Protein AF-A0A318K8R7-F1 (afdb_monomer)

Sequence (83 aa):
MAEYYKGRRISTREEDGLPPLTEEEIAETLATVAEFNARRNAVPPEKRIHLSSRFGDDDFNDEDVPRNPDGSRKDRNPTQEGD

Solvent-accessible surface area (backbone atoms only — not comparable to full-atom values): 5580 Å² total; per-residue (Å²): 128,78,45,66,60,91,89,38,82,49,68,54,57,69,81,68,74,45,80,80,81,52,72,65,61,49,50,52,52,52,49,54,52,49,53,51,49,52,58,57,66,72,44,55,75,95,70,50,87,69,62,51,67,84,68,58,52,42,79,80,62,66,89,78,73,73,53,46,99,85,70,48,72,62,74,95,64,80,76,80,85,77,132

Foldseek 3Di:
DFDAQLNDTDDDCVRVVHDDDDPVRVVVVVVVVVVVVVVQVPQDPVRRDDPPCVGHPVVSPPSDQDADPVRHGPDPDDDPDDD

Secondary structure (DSSP, 8-state):
--EEETTEEE--TTTTTPPPPPHHHHHHHHHHHHHHHHHHHHS-GGGS-PPPHHHHTHHHH----PBPTTSPBPPS-------

Structure (mmCIF, N/CA/C/O backbone):
data_AF-A0A318K8R7-F1
#
_entry.id   AF-A0A318K8R7-F1
#
loop_
_atom_site.group_PDB
_atom_site.id
_atom_site.type_symbol
_atom_site.label_atom_id
_atom_site.label_alt_id
_atom_site.label_comp_id
_atom_site.label_asym_id
_atom_site.label_entity_id
_atom_site.label_seq_id
_atom_site.pdbx_PDB_ins_code
_atom_site.Cartn_x
_atom_site.Cartn_y
_atom_site.Cartn_z
_atom_site.occupancy
_atom_site.B_iso_or_equiv
_atom_site.auth_seq_id
_atom_site.auth_comp_id
_atom_site.auth_asym_id
_atom_site.auth_atom_id
_atom_site.pdbx_PDB_model_num
ATOM 1 N N . MET A 1 1 ? 0.454 -3.437 23.310 1.00 55.66 1 MET A N 1
ATOM 2 C CA . MET A 1 1 ? 1.433 -2.412 23.755 1.00 55.66 1 MET A CA 1
ATOM 3 C C . MET A 1 1 ? 2.027 -1.931 22.461 1.00 55.66 1 MET A C 1
ATOM 5 O O . MET A 1 1 ? 2.672 -2.743 21.817 1.00 55.66 1 MET A O 1
ATOM 9 N N . ALA A 1 2 ? 1.718 -0.707 22.034 1.00 62.47 2 ALA A N 1
ATOM 10 C CA . ALA A 1 2 ? 2.082 -0.277 20.690 1.00 62.47 2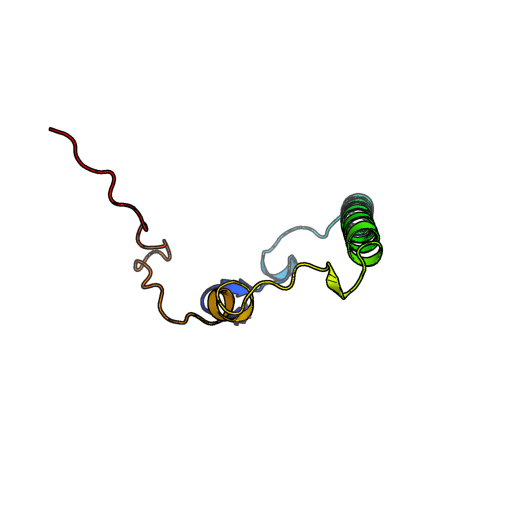 ALA A CA 1
ATOM 11 C C . ALA A 1 2 ? 3.604 -0.348 20.509 1.00 62.47 2 ALA A C 1
ATOM 13 O O . ALA A 1 2 ? 4.355 0.208 21.316 1.00 62.47 2 ALA A O 1
ATOM 14 N N . GLU A 1 3 ? 4.046 -1.064 19.481 1.00 73.56 3 GLU A N 1
ATOM 15 C CA . GLU A 1 3 ? 5.462 -1.187 19.171 1.00 73.56 3 GLU A CA 1
ATOM 16 C C . GLU A 1 3 ? 5.906 0.064 18.421 1.00 73.56 3 GLU A C 1
ATOM 18 O O . GLU A 1 3 ? 5.261 0.523 17.479 1.00 73.56 3 GLU A O 1
ATOM 23 N N . TYR A 1 4 ? 7.012 0.659 18.857 1.00 72.75 4 TYR A N 1
ATOM 24 C CA . TYR A 1 4 ? 7.579 1.826 18.198 1.00 72.75 4 TYR A CA 1
ATOM 25 C C . TYR A 1 4 ? 8.821 1.399 17.428 1.00 72.75 4 TYR A C 1
ATOM 27 O O . TYR A 1 4 ? 9.815 0.987 18.020 1.00 72.75 4 TYR A O 1
ATOM 35 N N . TYR A 1 5 ? 8.785 1.541 16.105 1.00 69.06 5 TYR A N 1
ATOM 36 C CA . TYR A 1 5 ? 9.950 1.345 15.250 1.00 69.06 5 TYR A CA 1
ATOM 37 C C . TYR A 1 5 ? 10.454 2.706 14.779 1.00 69.06 5 TYR A C 1
ATOM 39 O O . TYR A 1 5 ? 9.786 3.399 14.007 1.00 69.06 5 TYR A O 1
ATOM 47 N N . LYS A 1 6 ? 11.628 3.116 15.272 1.00 72.25 6 LYS A N 1
ATOM 48 C CA . LYS A 1 6 ? 12.288 4.387 14.912 1.00 72.25 6 LYS A CA 1
ATOM 49 C C . LYS A 1 6 ? 11.367 5.601 15.056 1.00 72.25 6 LYS A C 1
ATOM 51 O O . LYS A 1 6 ? 11.133 6.374 14.125 1.00 72.25 6 LYS A O 1
ATOM 56 N N . GLY A 1 7 ? 10.750 5.698 16.234 1.00 76.00 7 GLY A N 1
ATOM 57 C CA . GLY A 1 7 ? 9.808 6.761 16.586 1.00 76.00 7 GLY A CA 1
ATOM 58 C C . GLY A 1 7 ? 8.470 6.720 15.837 1.00 76.00 7 GLY A C 1
ATOM 59 O O . GLY A 1 7 ? 7.658 7.625 16.019 1.00 76.00 7 GLY A O 1
ATOM 60 N N . ARG A 1 8 ? 8.211 5.705 14.999 1.00 73.88 8 ARG A N 1
ATOM 61 C CA . ARG A 1 8 ? 6.905 5.474 14.367 1.00 73.88 8 ARG A CA 1
ATOM 62 C C . ARG A 1 8 ? 6.139 4.420 15.153 1.00 73.88 8 ARG A C 1
ATOM 64 O O . ARG A 1 8 ? 6.653 3.328 15.372 1.00 73.88 8 ARG A O 1
ATOM 71 N N . ARG A 1 9 ? 4.915 4.759 15.558 1.00 80.62 9 ARG A N 1
ATOM 72 C CA . ARG A 1 9 ? 3.978 3.808 16.155 1.00 80.62 9 ARG A CA 1
ATOM 73 C C . ARG A 1 9 ? 3.551 2.813 15.079 1.00 80.62 9 ARG A C 1
ATOM 75 O O . ARG A 1 9 ? 3.033 3.220 14.042 1.00 80.62 9 ARG A O 1
ATOM 82 N N . ILE A 1 10 ? 3.795 1.539 15.337 1.00 82.75 10 ILE A N 1
ATOM 83 C CA . ILE A 1 10 ? 3.250 0.417 14.591 1.00 82.75 10 ILE A CA 1
ATOM 84 C C . ILE A 1 10 ? 2.184 -0.189 15.495 1.00 82.75 10 ILE A C 1
ATOM 86 O O . ILE A 1 10 ? 2.474 -0.683 16.583 1.00 82.75 10 ILE A O 1
ATOM 90 N N . SER A 1 11 ? 0.938 -0.080 15.060 1.00 82.31 11 SER A N 1
ATOM 91 C CA . SER A 1 11 ? -0.217 -0.606 15.772 1.00 82.31 11 SER A CA 1
ATOM 92 C C . SER A 1 11 ? -1.106 -1.374 14.819 1.00 82.31 11 SER A C 1
ATOM 94 O O . SER A 1 11 ? -1.163 -1.115 13.613 1.00 82.31 11 SER A O 1
ATOM 96 N N . THR A 1 12 ? -1.803 -2.346 15.385 1.00 86.50 12 THR A N 1
ATOM 97 C CA . THR A 1 12 ? -2.942 -2.955 14.713 1.00 86.50 12 THR A CA 1
ATOM 98 C C . THR A 1 12 ? -4.138 -2.009 14.753 1.00 86.50 12 THR A C 1
ATOM 100 O O . THR A 1 12 ? -4.259 -1.141 15.617 1.00 86.50 12 THR A O 1
ATOM 103 N N . ARG A 1 13 ? -5.076 -2.213 13.828 1.00 87.25 13 ARG A N 1
ATOM 104 C CA . ARG A 1 13 ? -6.329 -1.455 13.780 1.00 87.25 13 ARG A CA 1
ATOM 105 C C . ARG A 1 13 ? -7.146 -1.593 15.078 1.00 87.25 13 ARG A C 1
ATOM 107 O O . ARG A 1 13 ? -7.760 -0.626 15.518 1.00 87.25 13 ARG A O 1
ATOM 114 N N . GLU A 1 14 ? -7.085 -2.767 15.710 1.00 85.88 14 GLU A N 1
ATOM 115 C CA . GLU A 1 14 ? -7.697 -3.045 17.016 1.00 85.88 14 GLU A CA 1
ATOM 116 C C . GLU A 1 14 ? -7.067 -2.207 18.139 1.00 85.88 14 GLU A C 1
ATOM 118 O O . GLU A 1 14 ? -7.786 -1.620 18.947 1.00 85.88 14 GLU A O 1
ATOM 123 N N . GLU A 1 15 ? -5.735 -2.083 18.167 1.00 86.62 15 GLU A N 1
ATOM 124 C CA . GLU A 1 15 ? -5.017 -1.254 19.150 1.00 86.62 15 GLU A CA 1
ATOM 125 C C . GLU A 1 15 ? -5.304 0.248 19.006 1.00 86.62 15 GLU A C 1
ATOM 127 O O . GLU A 1 15 ? -5.143 1.003 19.968 1.00 86.62 15 GLU A O 1
ATOM 132 N N . ASP A 1 16 ? -5.742 0.679 17.824 1.00 86.44 16 ASP A N 1
ATOM 133 C CA . ASP A 1 16 ? -6.159 2.056 17.552 1.00 86.44 16 ASP A CA 1
ATOM 134 C C . ASP A 1 16 ? -7.669 2.275 17.762 1.00 86.44 16 ASP A C 1
ATOM 136 O O . ASP A 1 16 ? -8.175 3.371 17.522 1.00 86.44 16 ASP A O 1
ATOM 140 N N . GLY A 1 17 ? -8.397 1.256 18.237 1.00 89.75 17 GLY A N 1
ATOM 141 C CA . GLY A 1 17 ? -9.835 1.337 18.511 1.00 89.75 17 GLY A CA 1
ATOM 142 C C . GLY A 1 17 ? -10.690 1.518 17.255 1.00 89.75 17 GLY A C 1
ATOM 143 O O . GLY A 1 17 ? -11.818 2.006 17.334 1.00 89.75 17 GLY A O 1
ATOM 144 N N . LEU A 1 18 ? -10.153 1.158 16.091 1.00 89.25 18 LEU A N 1
ATOM 145 C CA . LEU A 1 18 ? -10.828 1.289 14.808 1.00 89.25 18 LEU A CA 1
ATOM 146 C C . LEU A 1 18 ? -11.645 0.017 14.503 1.00 89.25 18 LEU A C 1
ATOM 148 O O . LEU A 1 18 ? -11.194 -1.091 14.798 1.00 89.25 18 LEU A O 1
ATOM 152 N N . PRO A 1 19 ? -12.833 0.144 13.880 1.00 91.12 19 PRO A N 1
ATOM 153 C CA . PRO A 1 19 ? -13.675 -1.008 13.545 1.00 91.12 19 PRO A CA 1
ATOM 154 C C . PRO A 1 19 ? -12.984 -1.883 12.498 1.00 91.12 19 PRO A C 1
ATOM 156 O O . PRO A 1 19 ? -12.323 -1.310 11.640 1.00 91.12 19 PRO A O 1
ATOM 159 N N . PRO A 1 20 ? -13.134 -3.218 12.489 1.00 91.81 20 PRO A N 1
ATOM 160 C CA . PRO A 1 20 ? -12.498 -4.075 11.485 1.00 91.81 20 PRO A CA 1
ATOM 161 C C . PRO A 1 20 ? -12.850 -3.637 10.056 1.00 91.81 20 PRO A C 1
ATOM 163 O O . PRO A 1 20 ? -13.909 -3.055 9.823 1.00 91.81 20 PRO A O 1
ATOM 166 N N . LEU A 1 21 ? -11.943 -3.895 9.111 1.00 91.00 21 LEU A N 1
ATOM 167 C CA . LEU A 1 21 ? -12.215 -3.644 7.696 1.00 91.00 21 LEU A CA 1
ATOM 168 C C . LEU A 1 21 ? -13.313 -4.587 7.201 1.00 91.00 21 LEU A C 1
ATOM 170 O O . LEU A 1 21 ? -13.393 -5.744 7.619 1.00 91.00 21 LEU A O 1
ATOM 174 N N . THR A 1 22 ? -14.133 -4.083 6.292 1.00 95.00 22 THR A N 1
ATOM 175 C CA . THR A 1 22 ? -15.118 -4.876 5.561 1.00 95.00 22 THR A CA 1
ATOM 176 C C . THR A 1 22 ? -14.438 -5.774 4.527 1.00 95.00 22 THR A C 1
ATOM 178 O O . THR A 1 22 ? -13.309 -5.527 4.096 1.00 95.00 22 THR A O 1
ATOM 181 N N . GLU A 1 23 ? -15.134 -6.826 4.095 1.00 95.25 23 GLU A N 1
ATOM 182 C CA . GLU A 1 23 ? -14.635 -7.721 3.044 1.00 95.25 23 GLU A CA 1
ATOM 183 C C . GLU A 1 23 ? -14.380 -6.978 1.723 1.00 95.25 23 GLU A C 1
ATOM 185 O O . GLU A 1 23 ? -13.416 -7.287 1.023 1.00 95.25 23 GLU A O 1
ATOM 190 N N . GLU A 1 24 ? -15.192 -5.963 1.414 1.00 94.81 24 GLU A N 1
ATOM 191 C CA . GLU A 1 24 ? -15.031 -5.119 0.225 1.00 94.81 24 GLU A CA 1
ATOM 192 C C . GLU A 1 24 ? -13.748 -4.276 0.293 1.00 94.81 24 GLU A C 1
ATOM 194 O O . GLU A 1 24 ? -12.953 -4.304 -0.646 1.00 94.81 24 GLU A O 1
ATOM 199 N N . GLU A 1 25 ? -13.481 -3.607 1.421 1.00 92.94 25 GLU A N 1
ATOM 200 C CA . GLU A 1 25 ? -12.255 -2.813 1.624 1.00 92.94 25 GLU A CA 1
ATOM 201 C C . GLU A 1 25 ? -10.989 -3.682 1.554 1.00 92.94 25 GLU A C 1
ATOM 203 O O . GLU A 1 25 ? -9.954 -3.279 1.008 1.00 92.94 25 GLU A O 1
ATOM 208 N N . ILE A 1 26 ? -11.063 -4.904 2.088 1.00 94.25 26 ILE A N 1
ATOM 209 C CA . ILE A 1 26 ? -9.972 -5.878 2.000 1.00 94.25 26 ILE A CA 1
ATOM 210 C C . ILE A 1 26 ? -9.766 -6.298 0.542 1.00 94.25 26 ILE A C 1
ATOM 212 O O . ILE A 1 26 ? -8.631 -6.292 0.061 1.00 94.25 26 ILE A O 1
ATOM 216 N N . ALA A 1 27 ? -10.839 -6.634 -0.177 1.00 94.44 27 ALA A N 1
ATOM 217 C CA . ALA A 1 27 ? -10.765 -7.063 -1.569 1.00 94.44 27 ALA A CA 1
ATOM 218 C C . ALA A 1 27 ? -10.198 -5.968 -2.487 1.00 94.44 27 ALA A C 1
ATOM 220 O O . ALA A 1 27 ? -9.334 -6.258 -3.317 1.00 94.44 27 ALA A O 1
ATOM 221 N N . GLU A 1 28 ? -10.613 -4.713 -2.308 1.00 94.69 28 GLU A N 1
ATOM 222 C CA . GLU A 1 28 ? -10.094 -3.565 -3.060 1.00 94.69 28 GLU A CA 1
ATOM 223 C C . GLU A 1 28 ? -8.592 -3.357 -2.811 1.00 94.69 28 GLU A C 1
ATOM 225 O O . GLU A 1 28 ? -7.797 -3.200 -3.748 1.00 94.69 28 GLU A O 1
ATOM 230 N N . THR A 1 29 ? -8.179 -3.428 -1.544 1.00 92.56 29 THR A N 1
ATOM 231 C CA . THR A 1 29 ? -6.768 -3.296 -1.165 1.00 92.56 29 THR A CA 1
ATOM 232 C C . THR A 1 29 ? -5.931 -4.415 -1.786 1.00 92.56 29 THR A C 1
ATOM 234 O O . THR A 1 29 ? -4.873 -4.163 -2.368 1.00 92.56 29 THR A O 1
ATOM 237 N N . LEU A 1 30 ? -6.416 -5.658 -1.721 1.00 94.75 30 LEU A N 1
ATOM 238 C CA . LEU A 1 30 ? -5.742 -6.813 -2.312 1.00 94.75 30 LEU A CA 1
A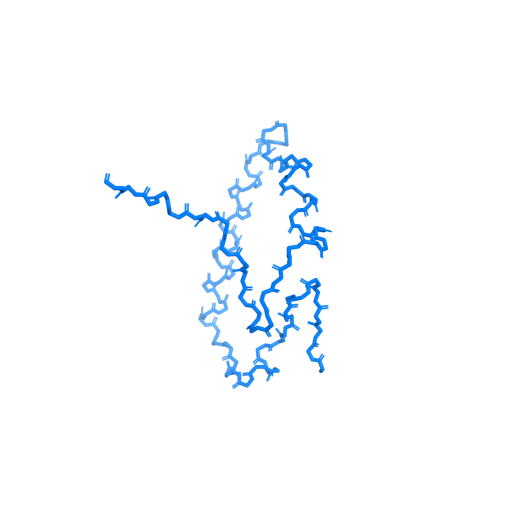TOM 239 C C . LEU A 1 30 ? -5.649 -6.706 -3.837 1.00 94.75 30 LEU A C 1
ATOM 241 O O . LEU A 1 30 ? -4.598 -7.022 -4.397 1.00 94.75 30 LEU A O 1
ATOM 245 N N . ALA A 1 31 ? -6.698 -6.223 -4.507 1.00 94.38 31 ALA A N 1
ATOM 246 C CA . ALA A 1 31 ? -6.692 -6.002 -5.950 1.00 94.38 31 ALA A CA 1
ATOM 247 C C . ALA A 1 31 ? -5.636 -4.963 -6.357 1.00 94.38 31 ALA A C 1
ATOM 249 O O . ALA A 1 31 ? -4.843 -5.207 -7.268 1.00 94.38 31 ALA A O 1
ATOM 250 N N . THR A 1 32 ? -5.555 -3.854 -5.621 1.00 92.81 32 THR A N 1
ATOM 251 C CA . THR A 1 32 ? -4.562 -2.794 -5.855 1.00 92.81 32 THR A CA 1
ATOM 252 C C . THR A 1 32 ? -3.131 -3.320 -5.698 1.00 92.81 32 THR A C 1
ATOM 254 O O . THR A 1 32 ? -2.258 -3.075 -6.537 1.00 92.81 32 THR A O 1
ATOM 257 N N . VAL A 1 33 ? -2.876 -4.103 -4.645 1.00 94.19 33 VAL A N 1
ATOM 258 C CA . VAL A 1 33 ? -1.563 -4.725 -4.408 1.00 94.19 33 VAL A CA 1
ATOM 259 C C . VAL A 1 33 ? -1.235 -5.761 -5.487 1.00 94.19 33 VAL A C 1
ATOM 261 O O . VAL A 1 33 ? -0.090 -5.838 -5.944 1.00 94.19 33 VAL A O 1
ATOM 264 N N . ALA A 1 34 ? -2.217 -6.545 -5.931 1.00 94.69 34 ALA A N 1
ATOM 265 C CA . ALA A 1 34 ? -2.040 -7.517 -7.003 1.00 94.69 34 ALA A CA 1
ATOM 266 C C . ALA A 1 34 ? -1.671 -6.838 -8.332 1.00 94.69 34 ALA A C 1
ATOM 268 O O . ALA A 1 34 ? -0.731 -7.276 -8.998 1.00 94.69 34 ALA A O 1
ATOM 269 N N . GLU A 1 35 ? -2.337 -5.738 -8.688 1.00 93.56 35 GLU A N 1
ATOM 270 C CA . GLU A 1 35 ? -2.027 -4.946 -9.882 1.00 93.56 35 GLU A CA 1
ATOM 271 C C . GLU A 1 35 ? -0.608 -4.363 -9.825 1.00 93.56 35 GLU A C 1
ATOM 273 O O . GLU A 1 35 ? 0.162 -4.477 -10.787 1.00 93.56 35 GLU A O 1
ATOM 278 N N . PHE A 1 36 ? -0.225 -3.790 -8.681 1.00 92.00 36 PHE A N 1
ATOM 279 C CA . PHE A 1 36 ? 1.134 -3.302 -8.462 1.00 92.00 36 PHE A CA 1
ATOM 280 C C . PHE A 1 36 ? 2.170 -4.419 -8.650 1.00 92.00 36 PHE A C 1
ATOM 282 O O . PHE A 1 36 ? 3.152 -4.250 -9.379 1.00 92.00 36 PHE A O 1
ATOM 289 N N . ASN A 1 37 ? 1.935 -5.584 -8.044 1.00 90.56 37 ASN A N 1
ATOM 290 C CA . ASN A 1 37 ? 2.832 -6.730 -8.154 1.00 90.56 37 ASN A CA 1
ATOM 291 C C . ASN A 1 37 ? 2.912 -7.267 -9.586 1.00 90.56 37 ASN A C 1
ATOM 293 O O . ASN A 1 37 ? 4.003 -7.611 -10.038 1.00 90.56 37 ASN A O 1
ATOM 297 N N . ALA A 1 38 ? 1.803 -7.292 -10.328 1.00 92.75 38 ALA A N 1
ATOM 298 C CA . ALA A 1 38 ? 1.798 -7.683 -11.735 1.00 92.75 38 ALA A CA 1
ATOM 299 C C . ALA A 1 38 ? 2.683 -6.749 -12.575 1.00 92.75 38 ALA A C 1
ATOM 301 O O . ALA A 1 38 ? 3.551 -7.219 -13.315 1.00 92.75 38 ALA A O 1
ATOM 302 N N . ARG A 1 39 ? 2.540 -5.429 -12.392 1.00 89.38 39 ARG A N 1
ATOM 303 C CA . ARG A 1 39 ? 3.389 -4.425 -13.054 1.00 89.38 39 ARG A CA 1
ATOM 304 C C . ARG A 1 39 ? 4.859 -4.594 -12.681 1.00 89.38 39 ARG A C 1
ATOM 306 O O . ARG A 1 39 ? 5.706 -4.619 -13.568 1.00 89.38 39 ARG A O 1
ATOM 313 N N . ARG A 1 40 ? 5.170 -4.768 -11.392 1.00 87.31 40 ARG A N 1
ATOM 314 C CA . ARG A 1 40 ? 6.540 -5.001 -10.906 1.00 87.31 40 ARG A CA 1
ATOM 315 C C . ARG A 1 40 ? 7.155 -6.260 -11.518 1.00 87.31 40 ARG A C 1
ATOM 317 O O . ARG A 1 40 ? 8.310 -6.238 -11.940 1.00 87.31 40 ARG A O 1
ATOM 324 N N . ASN A 1 41 ? 6.402 -7.354 -11.556 1.00 89.06 41 ASN A N 1
ATOM 325 C CA . ASN A 1 41 ? 6.893 -8.646 -12.027 1.00 89.06 41 ASN A CA 1
ATOM 326 C C . ASN A 1 41 ? 7.123 -8.668 -13.540 1.00 89.06 41 ASN A C 1
ATOM 328 O O . ASN A 1 41 ? 8.050 -9.343 -13.986 1.00 89.06 41 ASN A O 1
ATOM 332 N N . ALA A 1 42 ? 6.349 -7.891 -14.305 1.00 91.50 42 ALA A N 1
ATOM 333 C CA . ALA A 1 42 ? 6.540 -7.716 -15.742 1.00 91.50 42 ALA A CA 1
ATOM 334 C C . ALA A 1 42 ? 7.842 -6.974 -16.105 1.00 91.50 42 ALA A C 1
ATOM 336 O O . ALA A 1 42 ? 8.309 -7.078 -17.238 1.00 91.50 42 ALA A O 1
ATOM 337 N N . VAL A 1 43 ? 8.450 -6.239 -15.164 1.00 87.81 43 VAL A N 1
ATOM 338 C CA . VAL A 1 43 ? 9.738 -5.568 -15.388 1.00 87.81 43 VAL A CA 1
ATOM 339 C C . VAL A 1 43 ? 10.882 -6.590 -15.278 1.00 87.81 43 VAL A C 1
ATOM 341 O O . VAL A 1 43 ? 11.018 -7.230 -14.223 1.00 87.81 43 VAL A O 1
ATOM 344 N N . PRO A 1 44 ? 11.733 -6.737 -16.318 1.00 88.19 44 PRO A N 1
ATOM 345 C CA . PRO A 1 44 ? 12.914 -7.598 -16.273 1.00 88.19 44 PRO A CA 1
ATOM 346 C C . PRO A 1 44 ? 13.839 -7.231 -15.107 1.00 88.19 44 PRO A C 1
ATOM 348 O O . PRO A 1 44 ? 13.978 -6.037 -14.831 1.00 88.19 44 PRO A O 1
ATOM 351 N N . PRO A 1 45 ? 14.489 -8.203 -14.439 1.00 80.88 45 PRO A N 1
ATOM 352 C CA . PRO A 1 45 ? 15.317 -7.957 -13.257 1.00 80.88 45 PRO A CA 1
ATOM 353 C C . PRO A 1 45 ? 16.339 -6.825 -13.426 1.00 80.88 45 PRO A C 1
ATOM 355 O O . PRO A 1 45 ? 16.371 -5.924 -12.597 1.00 80.88 45 PRO A O 1
ATOM 358 N N . GLU A 1 46 ? 17.081 -6.793 -14.535 1.00 81.31 46 GLU A N 1
ATOM 359 C CA . GLU A 1 46 ? 18.062 -5.742 -14.853 1.00 81.31 46 GLU A CA 1
ATOM 360 C C . GLU A 1 46 ? 17.479 -4.326 -15.018 1.00 81.31 46 GLU A C 1
ATOM 362 O O . GLU A 1 46 ? 18.220 -3.345 -14.990 1.00 81.31 46 GLU A O 1
ATOM 367 N N . LYS A 1 47 ? 16.160 -4.199 -15.191 1.00 78.31 47 LYS A N 1
ATOM 368 C CA . LYS A 1 47 ? 15.443 -2.918 -15.310 1.00 78.31 47 LYS A CA 1
ATOM 369 C C . LYS A 1 47 ? 14.603 -2.594 -14.079 1.00 78.31 47 LYS A C 1
ATOM 371 O O . LYS A 1 47 ? 13.947 -1.551 -14.050 1.00 78.31 47 LYS A O 1
ATOM 376 N N . ARG A 1 48 ? 14.571 -3.476 -13.075 1.00 79.31 48 ARG A N 1
ATOM 377 C CA . ARG A 1 48 ? 13.869 -3.193 -11.825 1.00 79.31 48 ARG A CA 1
ATOM 378 C C . ARG A 1 48 ? 14.611 -2.071 -11.120 1.00 79.31 48 ARG A C 1
ATOM 380 O O . ARG A 1 48 ? 15.817 -2.145 -10.904 1.00 79.31 48 ARG A O 1
ATOM 387 N N . ILE A 1 49 ? 13.877 -1.021 -10.771 1.00 71.38 49 ILE A N 1
ATOM 388 C CA . ILE A 1 49 ? 14.425 0.064 -9.967 1.00 71.38 49 ILE A CA 1
ATOM 389 C C . ILE A 1 49 ? 14.673 -0.512 -8.576 1.00 71.38 49 ILE A C 1
ATOM 391 O O . ILE A 1 49 ? 13.743 -0.740 -7.804 1.00 71.38 49 ILE A O 1
ATOM 395 N N . HIS A 1 50 ? 15.938 -0.776 -8.280 1.00 67.50 50 HIS A N 1
ATOM 396 C CA . HIS A 1 50 ? 16.401 -0.932 -6.917 1.00 67.50 50 HIS A CA 1
ATOM 397 C C . HIS A 1 50 ? 16.638 0.478 -6.390 1.00 67.50 50 HIS A C 1
ATOM 399 O O . HIS A 1 50 ? 17.377 1.251 -7.003 1.00 67.50 50 HIS A O 1
ATOM 405 N N . LEU A 1 51 ? 15.961 0.843 -5.299 1.00 65.06 51 LEU A N 1
ATOM 406 C CA . LEU A 1 51 ? 16.269 2.092 -4.611 1.00 65.06 51 LEU A CA 1
ATOM 407 C C . LEU A 1 51 ? 17.768 2.068 -4.289 1.00 65.06 5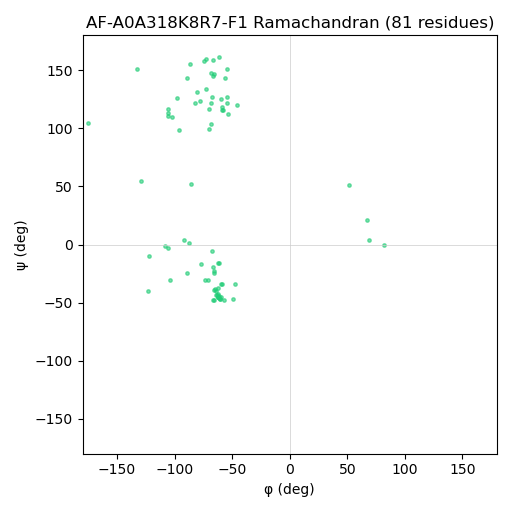1 LEU A C 1
ATOM 409 O O . LEU A 1 51 ? 18.274 1.072 -3.770 1.00 65.06 51 LEU A O 1
ATOM 413 N N . SER A 1 52 ? 18.495 3.115 -4.683 1.00 57.44 52 SER A N 1
ATOM 414 C CA . SER A 1 52 ? 19.926 3.201 -4.385 1.00 57.44 52 SER A CA 1
ATOM 415 C C . SER A 1 52 ? 20.131 3.225 -2.870 1.00 57.44 52 SER A C 1
ATOM 417 O O . SER A 1 52 ? 19.207 3.570 -2.1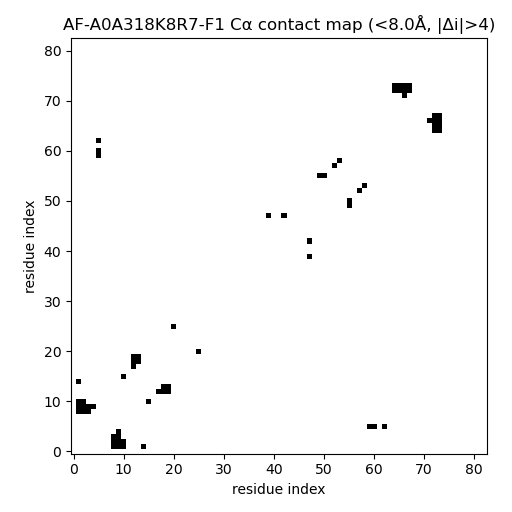44 1.00 57.44 52 SER A O 1
ATOM 419 N N . SER A 1 53 ? 21.332 2.920 -2.372 1.00 56.19 53 SER A N 1
ATOM 420 C CA . SER A 1 53 ? 21.634 2.922 -0.925 1.00 56.19 53 SER A CA 1
ATOM 421 C C . SER A 1 53 ? 21.140 4.185 -0.191 1.00 56.19 53 SER A C 1
ATOM 423 O O . SER A 1 53 ? 20.653 4.083 0.928 1.00 56.19 53 SER A O 1
ATOM 425 N N . ARG A 1 54 ? 21.160 5.350 -0.863 1.00 57.38 54 ARG A N 1
ATOM 426 C CA . ARG A 1 54 ? 20.656 6.643 -0.358 1.00 57.38 54 ARG A CA 1
ATOM 427 C C . ARG A 1 54 ? 19.135 6.689 -0.128 1.00 57.38 54 ARG A C 1
ATOM 429 O O . ARG A 1 54 ? 18.661 7.531 0.621 1.00 57.38 54 ARG A O 1
ATOM 436 N N . PHE A 1 55 ? 18.370 5.847 -0.814 1.00 57.03 55 PHE A N 1
ATOM 437 C CA . PHE A 1 55 ? 16.903 5.801 -0.763 1.00 57.03 55 PHE A CA 1
ATOM 438 C C . PHE A 1 55 ? 16.351 4.430 -0.335 1.00 57.03 55 PHE A C 1
ATOM 440 O O . PHE A 1 55 ? 15.148 4.301 -0.135 1.00 57.03 55 PHE A O 1
ATOM 447 N N . GLY A 1 56 ? 17.198 3.401 -0.264 1.00 55.31 56 GLY A N 1
ATOM 448 C CA . GLY A 1 56 ? 16.810 2.006 -0.050 1.00 55.31 56 GLY A CA 1
ATOM 449 C C . GLY A 1 56 ? 17.064 1.491 1.363 1.00 55.31 56 GLY A C 1
ATOM 450 O O . GLY A 1 56 ? 16.270 0.685 1.834 1.00 55.31 56 GLY A O 1
ATOM 451 N N . ASP A 1 57 ? 18.095 2.003 2.045 1.00 50.97 57 ASP A N 1
ATOM 452 C CA . ASP A 1 57 ? 18.481 1.542 3.386 1.00 50.97 57 ASP A CA 1
ATOM 453 C C . ASP A 1 57 ? 18.496 2.676 4.429 1.00 50.97 57 ASP A C 1
ATOM 455 O O . ASP A 1 57 ? 17.999 2.484 5.540 1.00 50.97 57 ASP A O 1
ATOM 459 N N . ASP A 1 58 ? 18.967 3.880 4.079 1.00 45.53 58 ASP A N 1
ATOM 460 C CA . ASP A 1 58 ? 19.144 4.972 5.058 1.00 45.53 58 ASP A CA 1
ATOM 461 C C . ASP A 1 58 ? 17.835 5.634 5.518 1.00 45.53 58 ASP A C 1
ATOM 463 O O . ASP A 1 58 ? 17.713 6.027 6.671 1.00 45.53 58 ASP A O 1
ATOM 467 N N . ASP A 1 59 ? 16.789 5.693 4.689 1.00 50.25 59 ASP A N 1
ATOM 468 C CA . ASP A 1 59 ? 15.571 6.454 5.044 1.00 50.25 59 ASP A CA 1
ATOM 469 C C . ASP A 1 59 ? 14.672 5.709 6.050 1.00 50.25 59 ASP A C 1
ATOM 471 O O . ASP A 1 59 ? 13.799 6.280 6.718 1.00 50.25 59 ASP A O 1
ATOM 475 N N . PHE A 1 60 ? 14.898 4.399 6.193 1.00 48.53 60 PHE A N 1
ATOM 476 C CA . PHE A 1 60 ? 14.402 3.682 7.349 1.00 48.53 60 PHE A CA 1
ATOM 477 C C . PHE A 1 60 ? 15.391 3.703 8.496 1.00 48.53 60 PHE A C 1
ATOM 479 O O . PHE A 1 60 ? 14.871 3.533 9.575 1.00 48.53 60 PHE A O 1
ATOM 486 N N . ASN A 1 61 ? 16.712 3.879 8.349 1.00 45.88 61 ASN A N 1
ATOM 487 C CA . ASN A 1 61 ? 17.735 3.712 9.405 1.00 45.88 61 ASN A CA 1
ATOM 488 C C . ASN A 1 61 ? 18.352 5.001 9.976 1.00 45.88 61 ASN A C 1
ATOM 490 O O . ASN A 1 61 ? 19.116 4.896 10.930 1.00 45.88 61 ASN A O 1
ATOM 494 N N . ASP A 1 62 ? 17.994 6.183 9.477 1.00 48.53 62 ASP A N 1
ATOM 495 C CA . ASP A 1 62 ? 18.455 7.448 10.053 1.00 48.53 62 ASP A CA 1
ATOM 496 C C . ASP A 1 62 ? 17.805 7.684 11.428 1.00 48.53 62 ASP A C 1
ATOM 498 O O . ASP A 1 62 ? 16.658 8.129 11.544 1.00 48.53 62 ASP A O 1
ATOM 502 N N . GLU A 1 63 ? 18.548 7.373 12.492 1.00 50.75 63 GLU A N 1
ATOM 503 C CA . GLU A 1 63 ? 18.165 7.623 13.887 1.00 50.75 63 GLU A CA 1
ATOM 504 C C . GLU A 1 63 ? 18.105 9.118 14.261 1.00 50.75 63 GLU A C 1
ATOM 506 O O . GLU A 1 63 ? 17.620 9.446 15.338 1.00 50.75 63 GLU A O 1
ATOM 511 N N . ASP A 1 64 ? 18.486 10.051 13.383 1.00 51.28 64 ASP A N 1
ATOM 512 C CA . ASP A 1 64 ? 18.763 11.437 13.786 1.00 51.28 64 ASP A CA 1
ATOM 513 C C . ASP A 1 64 ? 18.037 12.508 12.957 1.00 51.28 64 ASP A C 1
ATOM 515 O O . ASP A 1 64 ? 18.634 13.470 12.469 1.00 51.28 64 ASP A O 1
ATOM 519 N N . VAL A 1 65 ? 16.706 12.426 12.849 1.00 53.81 65 VAL A N 1
ATOM 520 C CA . VAL A 1 65 ? 15.925 13.649 12.581 1.00 53.81 65 VAL A CA 1
ATOM 521 C C . VAL A 1 65 ? 15.417 14.194 13.917 1.00 53.81 65 VAL A C 1
ATOM 523 O O . VAL A 1 65 ? 14.398 13.699 14.408 1.00 53.81 65 VAL A O 1
ATOM 526 N N . PRO A 1 66 ? 16.082 15.198 14.528 1.00 51.94 66 PRO A N 1
ATOM 527 C CA . PRO A 1 66 ? 15.624 15.780 15.781 1.00 51.94 66 PRO A CA 1
ATOM 528 C C . PRO A 1 66 ? 14.207 16.323 15.601 1.00 51.94 66 PRO A C 1
ATOM 530 O O . PRO A 1 66 ? 13.954 17.236 14.809 1.00 51.9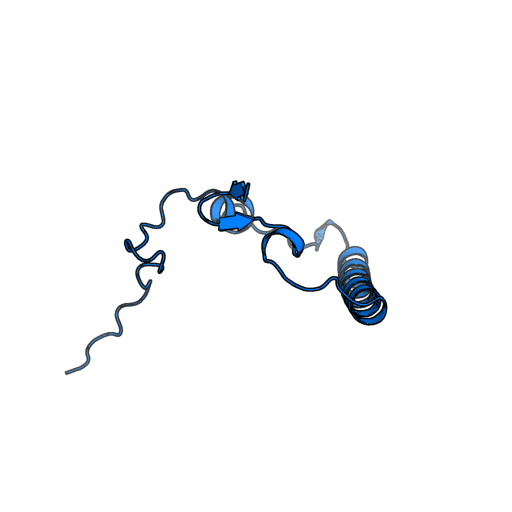4 66 PRO A O 1
ATOM 533 N N . ARG A 1 67 ? 13.273 15.726 16.337 1.00 55.66 67 ARG A N 1
ATOM 534 C CA . ARG A 1 67 ? 11.882 16.165 16.397 1.00 55.66 67 ARG A CA 1
ATOM 535 C C . ARG A 1 67 ? 11.719 17.237 17.460 1.00 55.66 67 ARG A C 1
ATOM 537 O O . ARG A 1 67 ? 12.494 17.324 18.414 1.00 55.66 67 ARG A O 1
ATOM 544 N N . ASN A 1 68 ? 10.697 18.056 17.286 1.00 59.88 68 ASN A N 1
ATOM 545 C CA . ASN A 1 68 ? 10.201 18.894 18.364 1.00 59.88 68 ASN A CA 1
ATOM 546 C C . ASN A 1 68 ? 9.576 18.006 19.464 1.00 59.88 68 ASN A C 1
ATOM 548 O O . ASN A 1 68 ? 9.202 16.860 19.191 1.00 59.88 68 ASN A O 1
ATOM 552 N N . PRO A 1 69 ? 9.448 18.504 20.707 1.00 55.97 69 PRO A N 1
ATOM 553 C CA . PRO A 1 69 ? 8.852 17.750 21.816 1.00 55.97 69 PRO A CA 1
ATOM 554 C C . PRO A 1 69 ? 7.384 17.344 21.586 1.00 55.97 69 PRO A C 1
ATOM 556 O O . PRO A 1 69 ? 6.887 16.455 22.268 1.00 55.97 69 PRO A O 1
ATOM 559 N N . ASP A 1 70 ? 6.701 17.954 20.616 1.00 61.66 70 ASP A N 1
ATOM 560 C CA . ASP A 1 70 ? 5.342 17.610 20.178 1.00 61.66 70 ASP A CA 1
ATOM 561 C C . ASP A 1 70 ? 5.299 16.507 19.095 1.00 61.66 70 ASP A C 1
ATOM 563 O O . ASP A 1 70 ? 4.231 16.142 18.608 1.00 61.66 70 ASP A O 1
ATOM 567 N N . GLY A 1 71 ? 6.457 15.967 18.699 1.00 47.97 71 GLY A N 1
ATOM 568 C CA . GLY A 1 71 ? 6.573 14.918 17.688 1.00 47.97 71 GLY A CA 1
ATOM 569 C C . GLY A 1 71 ? 6.539 15.409 16.238 1.00 47.97 71 GLY A C 1
ATOM 570 O O . GLY A 1 71 ? 6.700 14.581 15.329 1.00 47.97 71 GLY A O 1
ATOM 571 N N . SER A 1 72 ? 6.394 16.717 15.996 1.00 60.41 72 SER A N 1
ATOM 572 C CA . SER A 1 72 ? 6.535 17.308 14.662 1.00 60.41 72 SER A CA 1
ATOM 573 C C . SER A 1 72 ? 7.990 17.229 14.177 1.00 60.41 72 SER A C 1
ATOM 575 O O . SER A 1 72 ? 8.950 17.237 14.960 1.00 60.41 72 SER A O 1
ATOM 577 N N . ARG A 1 73 ? 8.176 17.090 12.860 1.00 55.91 73 ARG A N 1
ATOM 578 C CA . ARG A 1 73 ? 9.509 17.192 12.249 1.00 55.91 73 ARG A CA 1
ATOM 579 C C . ARG A 1 73 ? 9.914 18.665 12.282 1.00 55.91 73 ARG A C 1
ATOM 581 O O . ARG A 1 73 ? 9.106 19.498 11.899 1.00 55.91 73 ARG A O 1
ATOM 588 N N . LYS A 1 74 ? 11.149 18.984 12.689 1.00 58.09 74 LYS A N 1
ATOM 589 C CA . LYS A 1 74 ? 11.693 20.328 12.452 1.00 58.09 74 LYS A CA 1
ATOM 590 C C . LYS A 1 74 ? 11.686 20.569 10.947 1.00 58.09 74 LYS A C 1
ATOM 592 O O . LYS A 1 74 ? 12.284 19.789 10.202 1.00 58.09 74 LYS A O 1
ATOM 597 N N . ASP A 1 75 ? 10.943 21.580 10.521 1.00 55.75 75 ASP A N 1
ATOM 598 C CA . ASP A 1 75 ? 10.694 21.853 9.115 1.00 55.75 75 ASP A CA 1
ATOM 599 C C . ASP A 1 75 ? 12.012 21.971 8.352 1.00 55.75 75 ASP A C 1
ATOM 601 O O . ASP A 1 75 ? 12.882 22.787 8.655 1.00 55.75 75 ASP A O 1
ATOM 605 N N . ARG A 1 76 ? 12.170 21.119 7.340 1.00 49.69 76 ARG A N 1
ATOM 606 C CA . ARG A 1 76 ? 13.326 21.119 6.444 1.00 49.69 76 ARG A CA 1
ATOM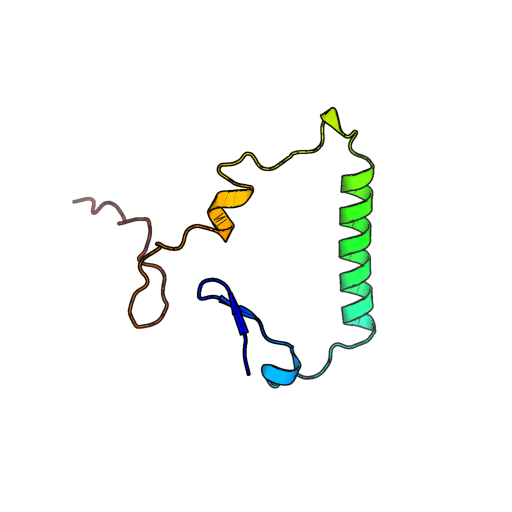 607 C C . A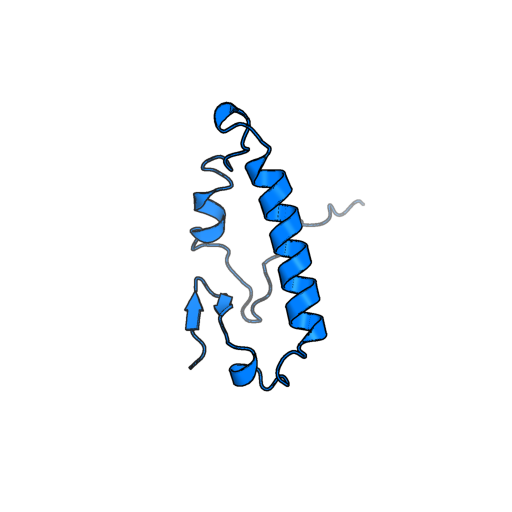RG A 1 76 ? 13.077 22.118 5.305 1.00 49.69 76 ARG A C 1
ATOM 609 O O . ARG A 1 76 ? 13.101 21.731 4.147 1.00 49.69 76 ARG A O 1
ATOM 616 N N . ASN A 1 77 ? 12.728 23.361 5.643 1.00 43.78 77 ASN A N 1
ATOM 617 C CA . ASN A 1 77 ? 12.751 24.522 4.745 1.00 43.78 77 ASN A CA 1
ATOM 618 C C . ASN A 1 77 ? 12.387 25.793 5.531 1.00 43.78 77 ASN A C 1
ATOM 620 O O . ASN A 1 77 ? 11.204 26.007 5.798 1.00 43.78 77 ASN A O 1
ATOM 624 N N . PRO A 1 78 ? 13.345 26.670 5.878 1.00 43.59 78 PRO A N 1
ATOM 62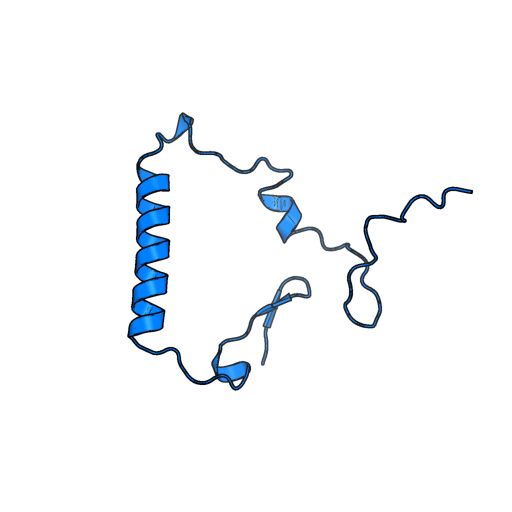5 C CA . PRO A 1 78 ? 12.988 28.048 6.144 1.00 43.59 78 PRO A CA 1
ATOM 626 C C . PRO A 1 78 ? 12.598 28.659 4.797 1.00 43.59 78 PRO A C 1
ATOM 628 O O . PRO A 1 78 ? 13.405 28.715 3.867 1.00 43.59 78 PRO A O 1
ATOM 631 N N . THR A 1 79 ? 11.341 29.067 4.665 1.00 43.28 79 THR A N 1
ATOM 632 C CA . THR A 1 79 ? 10.922 30.017 3.637 1.00 43.28 79 THR A CA 1
ATOM 633 C C . THR A 1 79 ? 11.938 31.159 3.649 1.00 43.28 79 THR A C 1
ATOM 635 O O . THR A 1 79 ? 12.150 31.764 4.698 1.00 43.28 79 THR A O 1
ATOM 638 N N . GLN A 1 80 ? 12.628 31.402 2.529 1.00 44.06 80 GLN A N 1
ATOM 639 C CA . GLN A 1 80 ? 13.437 32.6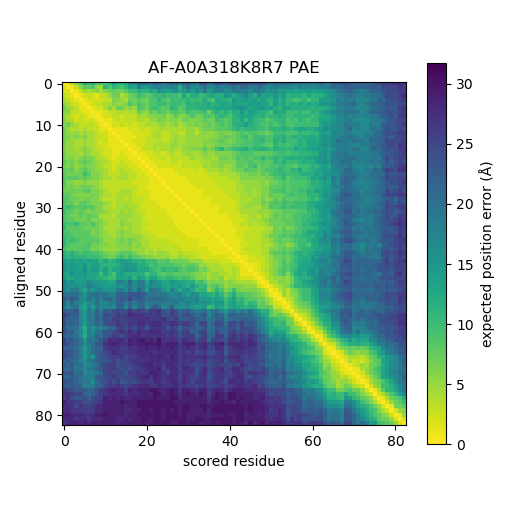07 2.370 1.00 44.06 80 GLN A CA 1
ATOM 640 C C . GLN A 1 80 ? 12.530 33.804 2.656 1.00 44.06 80 GLN A C 1
ATOM 642 O O . GLN A 1 80 ? 11.582 34.053 1.912 1.00 44.06 80 GLN A O 1
ATOM 647 N N . GLU A 1 81 ? 12.801 34.503 3.754 1.00 45.78 81 GLU A N 1
ATOM 648 C CA . GLU A 1 81 ? 12.303 35.851 3.984 1.00 45.78 81 GLU A CA 1
ATOM 649 C C . GLU A 1 81 ? 12.829 36.719 2.834 1.00 45.78 81 GLU A C 1
ATOM 651 O O . GLU A 1 81 ? 14.039 36.832 2.628 1.00 45.78 81 GLU A O 1
ATOM 656 N N . GLY A 1 82 ? 11.913 37.235 2.018 1.00 46.09 82 GLY A N 1
ATOM 657 C CA . GLY A 1 82 ? 12.197 38.276 1.043 1.00 46.09 82 GLY A CA 1
ATOM 658 C C . GLY A 1 82 ? 11.682 39.593 1.602 1.00 46.09 82 GLY A C 1
ATOM 659 O O . GLY A 1 82 ? 10.466 39.753 1.717 1.00 46.09 82 GLY A O 1
ATOM 660 N N . ASP A 1 83 ? 12.616 40.467 1.976 1.00 43.53 83 ASP A N 1
ATOM 661 C CA . ASP A 1 83 ? 12.420 41.922 2.047 1.00 43.53 83 ASP A CA 1
ATOM 662 C C . ASP A 1 83 ? 12.063 42.494 0.661 1.00 43.53 83 ASP A C 1
ATOM 664 O O . ASP A 1 83 ? 12.644 42.017 -0.348 1.00 43.53 83 ASP A O 1
#

pLDDT: mean 72.16, std 18.32, range [43.28, 95.25]

Organism: NCBI:txid228006

Radius of gyration: 19.3 Å; Cα contacts (8 Å, |Δi|>4): 35; chains: 1; bounding box: 37×51×40 Å

Mean predicted aligned error: 14.2 Å